Protein AF-A0A382QBN0-F1 (afdb_monomer)

Sequence (93 aa):
MATNTTIHEIEVEDREYVRHGDTPLLARLFKPRGRGPFPIMVEVHGGAWVNGNRFNGEEANKALAKTGVIVVALDFRVPPEAPYPTSLADIHY

Secondary structure (DSSP, 8-state):
-----PPPPEEEEEEEEEEETTEEEEEEEEEE-SS----EEEE---STTTS--TTTTHHHHHHHHTTT-EEEEEP---TTTS-TTHHHHHH--

Structure (mmCIF, N/CA/C/O backbone):
data_AF-A0A382QBN0-F1
#
_entry.id   AF-A0A382QBN0-F1
#
loop_
_atom_site.group_PDB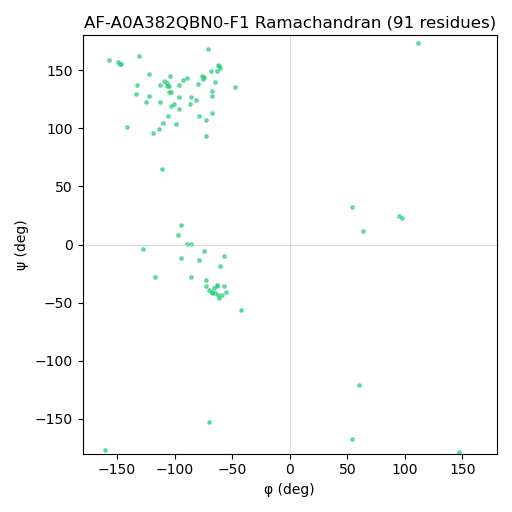
_atom_site.id
_atom_site.type_symbol
_atom_site.label_atom_id
_atom_site.label_alt_id
_atom_site.label_comp_id
_atom_site.label_asym_id
_atom_site.label_entity_id
_atom_site.label_seq_id
_atom_site.pdbx_PDB_ins_code
_atom_site.Cartn_x
_atom_site.Cartn_y
_atom_site.Cartn_z
_atom_site.occupancy
_atom_site.B_iso_or_equiv
_atom_site.auth_seq_id
_atom_site.auth_comp_id
_atom_site.auth_asym_id
_atom_site.auth_atom_id
_atom_site.pdbx_PDB_model_num
ATOM 1 N N . MET A 1 1 ? -20.283 22.113 15.209 1.00 45.53 1 MET A N 1
ATOM 2 C CA . MET A 1 1 ? -20.489 20.715 15.642 1.00 45.53 1 MET A CA 1
ATOM 3 C C . MET A 1 1 ? -19.118 20.090 15.814 1.00 45.53 1 MET A C 1
ATOM 5 O O . MET A 1 1 ? -18.369 20.090 14.849 1.00 45.53 1 MET A O 1
ATOM 9 N N . ALA A 1 2 ? -18.749 19.648 17.015 1.00 47.09 2 ALA A N 1
ATOM 10 C CA . ALA A 1 2 ? -17.517 18.886 17.197 1.00 47.09 2 ALA A CA 1
ATOM 11 C C . ALA A 1 2 ? -17.796 17.443 16.758 1.00 47.09 2 ALA A C 1
ATOM 13 O O . ALA A 1 2 ? -18.597 16.753 17.385 1.00 47.09 2 ALA A O 1
ATOM 14 N N . THR A 1 3 ? -17.207 17.004 15.647 1.00 59.88 3 THR A N 1
ATOM 15 C CA . THR A 1 3 ? -17.192 15.584 15.288 1.00 59.88 3 THR A CA 1
ATOM 16 C C . THR A 1 3 ? -16.325 14.8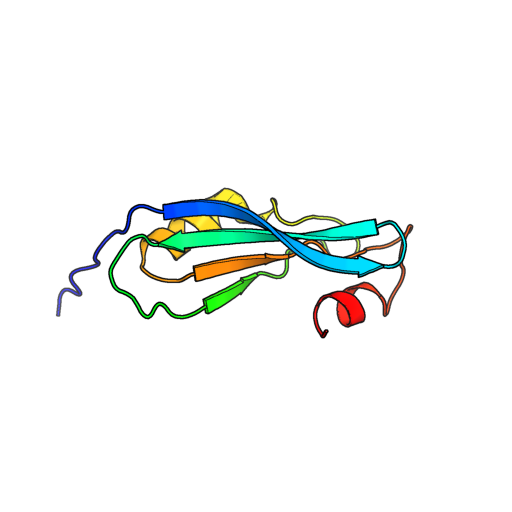67 16.309 1.00 59.88 3 THR A C 1
ATOM 18 O O . THR A 1 3 ? -15.127 15.123 16.402 1.00 59.88 3 THR A O 1
ATOM 21 N N . ASN A 1 4 ? -16.941 14.008 17.114 1.00 62.88 4 ASN A N 1
ATOM 22 C CA . ASN A 1 4 ? -16.222 13.164 18.052 1.00 62.88 4 ASN A CA 1
ATOM 23 C C . ASN A 1 4 ? -15.506 12.077 17.235 1.00 62.88 4 ASN A C 1
ATOM 25 O O . ASN A 1 4 ? -16.123 11.084 16.854 1.00 62.88 4 ASN A O 1
ATOM 29 N N . THR A 1 5 ? -14.243 12.306 16.871 1.00 69.56 5 THR A N 1
ATOM 30 C CA . THR A 1 5 ? -13.466 11.347 16.078 1.00 69.56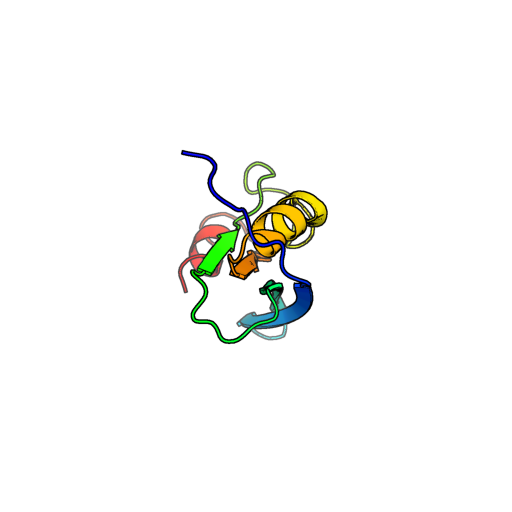 5 THR A CA 1
ATOM 31 C C . THR A 1 5 ? -13.092 10.163 16.961 1.00 69.56 5 THR A C 1
ATOM 33 O O . THR A 1 5 ? -12.235 10.273 17.837 1.00 69.56 5 THR A O 1
ATOM 36 N N . THR A 1 6 ? -13.740 9.021 16.747 1.00 82.94 6 THR A N 1
ATOM 37 C CA . THR A 1 6 ? -13.305 7.756 17.343 1.00 82.94 6 THR A CA 1
ATOM 38 C C . THR A 1 6 ? -11.967 7.351 16.730 1.00 82.94 6 THR A C 1
ATOM 40 O O . THR A 1 6 ? -11.831 7.307 15.51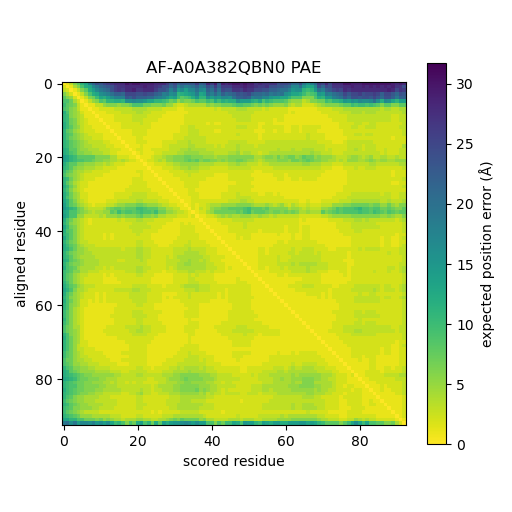0 1.00 82.94 6 THR A O 1
ATOM 43 N N . ILE A 1 7 ? -10.980 7.067 17.581 1.00 93.38 7 ILE A N 1
ATOM 44 C CA . ILE A 1 7 ? -9.677 6.544 17.167 1.00 93.38 7 ILE A CA 1
ATOM 45 C C . ILE A 1 7 ? -9.669 5.037 17.404 1.00 93.38 7 ILE A C 1
ATOM 47 O O . ILE A 1 7 ? -9.868 4.577 18.527 1.00 93.38 7 ILE A O 1
ATOM 51 N N . HIS A 1 8 ? -9.448 4.278 16.338 1.00 96.25 8 HIS A N 1
ATOM 52 C CA . HIS A 1 8 ? -9.392 2.824 16.365 1.00 96.25 8 HIS A CA 1
ATOM 53 C C . HIS A 1 8 ? -7.966 2.331 16.633 1.00 96.25 8 HIS A C 1
ATOM 55 O O . HIS A 1 8 ? -6.997 2.882 16.109 1.00 96.25 8 HIS A O 1
ATOM 61 N N . GLU A 1 9 ? -7.825 1.239 17.386 1.00 97.88 9 GLU 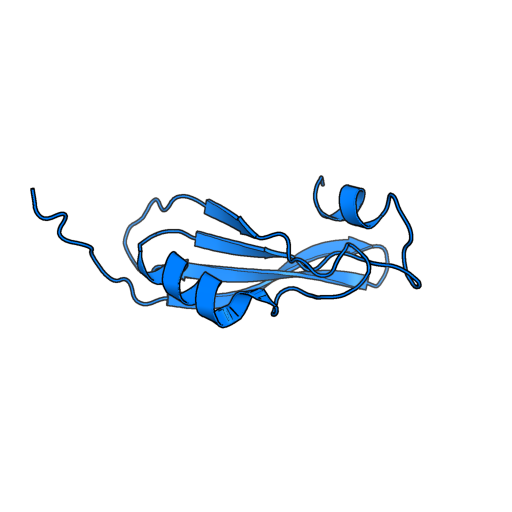A N 1
ATOM 62 C CA . GLU A 1 9 ? -6.641 0.388 17.232 1.00 97.88 9 GLU A CA 1
ATOM 63 C C . GLU A 1 9 ? -6.623 -0.206 15.823 1.00 97.88 9 GLU A C 1
ATOM 65 O O . GLU A 1 9 ? -7.681 -0.459 15.245 1.00 97.88 9 GLU A O 1
ATOM 70 N N . ILE A 1 10 ? -5.433 -0.460 15.282 1.00 98.38 10 ILE A N 1
ATOM 71 C CA . ILE A 1 10 ? -5.278 -1.027 13.942 1.00 98.38 10 ILE A CA 1
ATOM 72 C C . ILE A 1 10 ? -4.495 -2.335 13.988 1.00 98.38 10 ILE A C 1
ATOM 74 O O . ILE A 1 10 ? -3.586 -2.508 14.798 1.00 98.38 10 ILE A O 1
ATOM 78 N N . GLU A 1 11 ? -4.849 -3.237 13.088 1.00 98.31 11 GLU A N 1
ATOM 79 C CA . GLU A 1 11 ? -4.092 -4.432 12.744 1.00 98.31 11 GLU A CA 1
ATOM 80 C C . GLU A 1 11 ? -3.407 -4.202 11.395 1.00 98.31 11 GLU A C 1
ATOM 82 O O . GLU A 1 11 ? -4.013 -3.625 10.488 1.00 98.31 11 GLU A O 1
ATOM 87 N N . VAL A 1 12 ? -2.139 -4.604 11.287 1.00 98.62 12 VAL A N 1
ATOM 88 C CA . VAL A 1 12 ? -1.337 -4.441 10.071 1.00 98.62 12 VAL A CA 1
ATOM 89 C C . VAL A 1 12 ? -0.794 -5.793 9.647 1.00 98.62 12 VAL A C 1
ATOM 91 O O . VAL A 1 12 ? -0.098 -6.446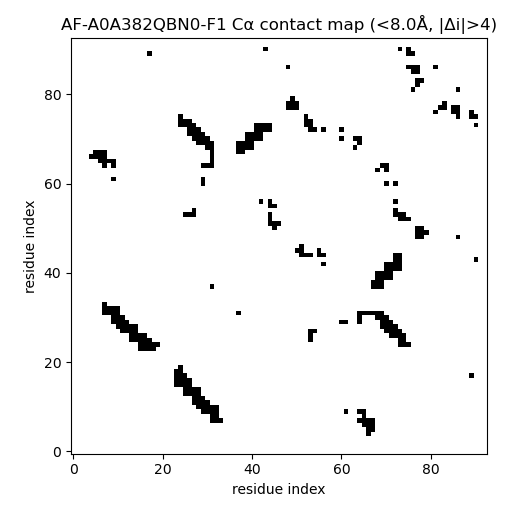 10.423 1.00 98.62 12 VAL A O 1
ATOM 94 N N . GLU A 1 13 ? -1.100 -6.203 8.423 1.00 98.50 13 GLU A N 1
ATOM 95 C CA . GLU A 1 13 ? -0.627 -7.463 7.854 1.00 98.50 13 GLU A CA 1
ATOM 96 C C . GLU A 1 13 ? -0.402 -7.345 6.347 1.00 98.50 13 GLU A C 1
ATOM 98 O O . GLU A 1 13 ? -1.031 -6.528 5.679 1.00 98.50 13 GLU A O 1
ATOM 103 N N . ASP A 1 14 ? 0.476 -8.190 5.811 1.00 98.69 14 ASP A N 1
ATOM 104 C CA . ASP A 1 14 ? 0.641 -8.342 4.369 1.00 98.69 14 ASP A CA 1
ATOM 105 C C . ASP A 1 14 ? -0.198 -9.535 3.884 1.00 98.69 14 ASP A C 1
ATOM 107 O O . ASP A 1 14 ? -0.211 -10.601 4.507 1.00 98.69 14 ASP A O 1
ATOM 111 N N . ARG A 1 15 ? -0.886 -9.373 2.753 1.00 98.06 15 ARG A N 1
ATOM 112 C CA . ARG A 1 15 ? -1.658 -10.428 2.085 1.00 98.06 15 ARG A CA 1
ATOM 113 C C . ARG A 1 15 ? -1.339 -10.447 0.603 1.00 98.06 15 ARG A C 1
ATOM 115 O O . ARG A 1 15 ? -1.282 -9.406 -0.036 1.00 98.06 15 ARG A O 1
ATOM 122 N N . GLU A 1 16 ? -1.170 -11.636 0.047 1.00 97.62 16 GLU A N 1
ATOM 123 C 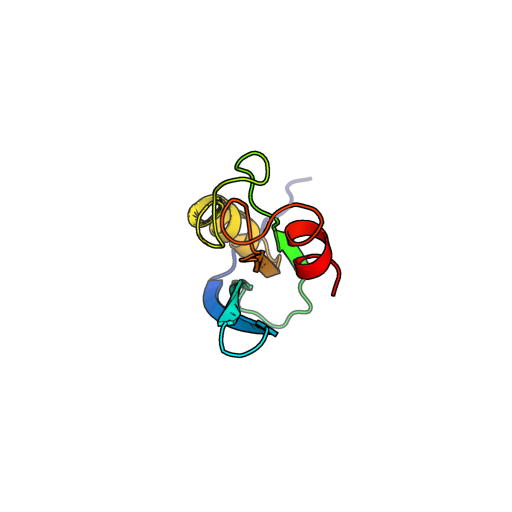CA . GLU A 1 16 ? -1.098 -11.812 -1.402 1.00 97.62 16 GLU A CA 1
ATOM 124 C C . GLU A 1 16 ? -2.453 -11.490 -2.037 1.00 97.62 16 GLU A C 1
ATOM 126 O O . GLU A 1 16 ? -3.483 -11.960 -1.548 1.00 97.62 16 GLU A O 1
ATOM 131 N N . TYR A 1 17 ? -2.446 -10.688 -3.104 1.00 95.12 17 TYR A N 1
ATOM 132 C CA . TYR A 1 17 ? -3.667 -10.323 -3.832 1.00 95.12 17 TYR A CA 1
ATOM 133 C C . TYR A 1 17 ? -3.664 -10.813 -5.285 1.00 95.12 17 TYR A C 1
ATOM 135 O O . TYR A 1 17 ? -4.724 -11.115 -5.829 1.00 95.12 17 TYR A O 1
ATOM 143 N N . VAL A 1 18 ? -2.488 -10.957 -5.901 1.00 94.81 18 VAL A N 1
ATOM 144 C CA . VAL A 1 18 ? -2.327 -11.551 -7.233 1.00 94.81 18 VAL A CA 1
ATOM 145 C C . VAL A 1 18 ? -0.973 -12.247 -7.333 1.00 94.81 18 VAL A C 1
ATOM 147 O O . VAL A 1 18 ? -0.032 -11.936 -6.601 1.00 94.81 18 VAL A O 1
ATOM 150 N N . ARG A 1 19 ? -0.867 -13.198 -8.259 1.00 94.69 19 ARG A N 1
ATOM 151 C CA . ARG A 1 19 ? 0.358 -13.940 -8.542 1.00 94.69 19 ARG A CA 1
ATOM 152 C C . ARG A 1 19 ? 0.606 -14.018 -10.041 1.00 94.69 19 ARG A C 1
ATOM 154 O O . ARG A 1 19 ? -0.260 -14.455 -10.797 1.00 94.69 19 ARG A O 1
ATOM 161 N N . HIS A 1 20 ? 1.816 -13.657 -10.455 1.00 91.81 20 HIS A N 1
ATOM 162 C CA . HIS A 1 20 ? 2.291 -13.790 -11.829 1.00 91.81 20 HIS A CA 1
ATOM 163 C C . HIS A 1 20 ? 3.421 -14.821 -11.880 1.00 91.81 20 HIS A C 1
ATOM 165 O O . HIS A 1 20 ? 4.562 -14.519 -11.539 1.00 91.81 20 HIS A O 1
ATOM 171 N N . GLY A 1 21 ? 3.096 -16.055 -12.279 1.00 90.94 21 GLY A N 1
ATOM 172 C CA . GLY A 1 21 ? 4.033 -17.179 -12.199 1.00 90.94 21 GLY A CA 1
ATOM 173 C C . GLY A 1 21 ? 4.470 -17.418 -10.752 1.00 90.94 21 GLY A C 1
ATOM 174 O O . GLY A 1 21 ? 3.632 -17.607 -9.871 1.00 90.94 21 GLY A O 1
ATOM 175 N N . ASP A 1 22 ? 5.772 -17.339 -10.497 1.00 91.75 22 ASP A N 1
ATOM 176 C CA . ASP A 1 22 ? 6.340 -17.501 -9.154 1.00 91.75 22 ASP A CA 1
ATOM 177 C C . ASP A 1 22 ? 6.429 -16.186 -8.360 1.00 91.75 22 ASP A C 1
ATOM 179 O O . ASP A 1 22 ? 6.864 -16.189 -7.209 1.00 91.75 22 ASP A O 1
ATOM 183 N N . THR A 1 23 ? 5.996 -15.060 -8.936 1.00 91.69 23 THR A N 1
ATOM 184 C CA . THR A 1 23 ? 6.059 -13.733 -8.308 1.00 91.69 23 THR A CA 1
ATOM 185 C C . THR A 1 23 ? 4.705 -13.350 -7.692 1.00 91.69 23 THR A C 1
ATOM 187 O O . THR A 1 23 ? 3.791 -12.974 -8.434 1.00 91.69 23 THR A O 1
ATOM 190 N N . PRO A 1 24 ? 4.533 -13.430 -6.355 1.00 96.38 24 PRO A N 1
ATOM 191 C CA . PRO A 1 24 ? 3.364 -12.864 -5.690 1.00 96.38 24 PRO A CA 1
ATOM 192 C C . PRO A 1 24 ? 3.475 -11.341 -5.603 1.00 96.38 24 PRO A C 1
ATOM 194 O O . PRO A 1 24 ? 4.553 -10.813 -5.327 1.00 96.38 24 PRO A O 1
ATOM 197 N N . LEU A 1 25 ? 2.354 -10.646 -5.768 1.00 97.12 25 LEU A N 1
ATOM 198 C CA . LEU A 1 25 ? 2.214 -9.248 -5.377 1.00 97.12 25 LEU A CA 1
ATOM 199 C C . LEU A 1 25 ? 1.421 -9.179 -4.076 1.00 97.12 25 LEU A C 1
ATOM 201 O O . LEU A 1 25 ? 0.377 -9.824 -3.910 1.00 97.12 25 LEU A O 1
ATOM 205 N N . LEU A 1 26 ? 1.960 -8.419 -3.127 1.00 98.44 26 LEU A N 1
ATOM 206 C CA . LEU A 1 26 ? 1.406 -8.284 -1.792 1.00 98.44 26 LEU A CA 1
ATOM 207 C C . LEU A 1 26 ? 0.699 -6.941 -1.657 1.00 98.44 26 LEU A C 1
ATOM 209 O O . LEU A 1 26 ? 1.140 -5.921 -2.174 1.00 98.44 26 LEU A O 1
ATOM 213 N N . ALA A 1 27 ? -0.384 -6.945 -0.901 1.00 98.38 27 ALA A N 1
ATOM 214 C CA . ALA A 1 27 ? -1.002 -5.759 -0.361 1.00 98.38 27 ALA A CA 1
ATOM 215 C C . ALA A 1 27 ? -0.709 -5.703 1.136 1.00 98.38 27 ALA A C 1
ATOM 217 O O . ALA A 1 27 ? -0.786 -6.719 1.827 1.00 98.38 27 ALA A O 1
ATOM 218 N N . ARG A 1 28 ? -0.407 -4.519 1.653 1.00 98.75 28 ARG A N 1
ATOM 219 C CA . ARG A 1 28 ? -0.325 -4.256 3.086 1.00 98.75 28 ARG A CA 1
ATOM 220 C C . ARG A 1 28 ? -1.647 -3.675 3.556 1.00 98.75 28 ARG A C 1
ATOM 222 O O . ARG A 1 28 ? -2.064 -2.605 3.110 1.00 98.75 28 ARG A O 1
ATOM 229 N N . LEU A 1 29 ? -2.326 -4.401 4.433 1.00 98.69 29 LEU A N 1
ATOM 230 C CA . LEU A 1 29 ? -3.627 -4.033 4.965 1.00 98.69 29 LEU A CA 1
ATOM 231 C C . LEU A 1 29 ? -3.447 -3.341 6.306 1.00 98.69 29 LEU A C 1
ATOM 233 O O . LEU A 1 29 ? -2.855 -3.903 7.221 1.00 98.69 29 LEU A O 1
ATOM 237 N N . PHE A 1 30 ? -4.030 -2.155 6.436 1.00 98.75 30 PHE A N 1
ATOM 238 C CA . PHE A 1 30 ? -4.184 -1.433 7.692 1.00 98.75 30 PHE A CA 1
ATOM 239 C C . PHE A 1 30 ? -5.669 -1.453 8.044 1.00 98.75 30 PHE A C 1
ATOM 241 O O . PHE A 1 30 ? -6.477 -0.762 7.420 1.00 98.75 30 PHE A O 1
ATOM 248 N N . LYS A 1 31 ? -6.049 -2.286 9.012 1.00 98.25 31 LYS A N 1
ATOM 249 C CA . LYS A 1 31 ? -7.448 -2.564 9.342 1.00 98.25 31 LYS A CA 1
ATOM 250 C C . LYS A 1 31 ? -7.806 -2.015 10.726 1.00 98.25 31 LYS A C 1
ATOM 252 O O . LYS A 1 31 ? -7.198 -2.446 11.705 1.00 98.25 31 LYS A O 1
ATOM 257 N N . PRO A 1 32 ? -8.813 -1.132 10.856 1.00 98.12 32 PRO A N 1
ATOM 258 C CA . PRO A 1 32 ? -9.322 -0.728 12.159 1.00 98.12 32 PRO A CA 1
ATOM 259 C C . PRO A 1 32 ? -9.975 -1.912 12.887 1.00 98.12 32 PRO A C 1
ATOM 261 O O . PRO A 1 32 ? -10.718 -2.700 12.294 1.00 98.12 32 PRO A O 1
ATOM 264 N N . ARG A 1 33 ? -9.745 -2.022 14.196 1.00 97.19 33 ARG A N 1
ATOM 265 C CA . ARG A 1 33 ? -10.466 -2.947 15.078 1.00 97.19 33 ARG A CA 1
ATOM 266 C C . ARG A 1 33 ? -11.833 -2.372 15.456 1.00 97.19 33 ARG A C 1
ATOM 268 O O . ARG A 1 33 ? -11.968 -1.184 15.756 1.00 97.19 33 ARG A O 1
ATOM 275 N N . GLY A 1 34 ? -12.860 -3.222 15.464 1.00 93.56 34 GLY A N 1
ATOM 276 C CA . GLY A 1 34 ? -14.231 -2.853 15.834 1.00 93.56 34 GLY A CA 1
ATOM 277 C C . GLY A 1 34 ? -15.294 -3.644 15.069 1.00 93.56 34 GLY A C 1
ATOM 278 O O . GLY A 1 34 ? -14.970 -4.513 14.264 1.00 93.56 34 GLY A O 1
ATOM 279 N N . ARG A 1 35 ? -16.578 -3.345 15.323 1.00 88.75 35 ARG A N 1
ATOM 280 C CA . ARG A 1 35 ? -17.716 -4.095 14.748 1.00 88.75 35 ARG A CA 1
ATOM 281 C C . ARG A 1 35 ? -17.999 -3.825 13.261 1.00 88.75 35 ARG A C 1
ATOM 283 O O . ARG A 1 35 ? -18.819 -4.548 12.706 1.00 88.75 35 ARG A O 1
ATOM 290 N N . GLY A 1 36 ? -17.314 -2.874 12.615 1.00 90.12 36 GLY A N 1
ATOM 291 C CA . GLY A 1 36 ? -17.523 -2.537 11.199 1.00 90.12 36 GLY A CA 1
ATOM 292 C C . GLY A 1 36 ? -18.993 -2.213 10.842 1.00 90.12 36 GLY A C 1
ATOM 293 O O . GLY A 1 36 ? -19.814 -2.032 11.745 1.00 90.12 36 GLY A O 1
ATOM 294 N N . PRO A 1 37 ? -19.345 -2.148 9.542 1.00 94.19 37 PRO A N 1
ATOM 295 C CA . PRO A 1 37 ? -18.435 -2.180 8.396 1.00 94.19 37 PRO A CA 1
ATOM 296 C C . PRO A 1 37 ? -17.576 -0.909 8.330 1.00 94.19 37 PRO A C 1
ATOM 298 O O . PRO A 1 37 ? -18.012 0.163 8.742 1.00 94.19 37 PRO A O 1
ATOM 301 N N . PHE A 1 38 ? -16.358 -1.033 7.808 1.00 96.94 38 PHE A N 1
ATOM 302 C CA . PHE A 1 38 ? -15.472 0.103 7.550 1.00 96.94 38 PHE A CA 1
ATOM 303 C C . PHE A 1 38 ? -15.360 0.330 6.036 1.00 96.94 38 PHE A C 1
ATOM 305 O O . PHE A 1 38 ? -15.292 -0.659 5.299 1.00 96.94 38 PHE A O 1
ATOM 312 N N . PRO A 1 39 ? -15.338 1.584 5.548 1.00 97.88 39 PRO A N 1
ATOM 313 C CA . PRO A 1 39 ? -14.989 1.869 4.159 1.00 97.88 39 PRO A CA 1
ATOM 314 C C . PRO A 1 39 ? -13.570 1.383 3.846 1.00 97.88 39 PRO A C 1
ATOM 316 O O . PRO A 1 39 ? -12.714 1.350 4.729 1.00 97.88 39 PRO A O 1
ATOM 319 N N . ILE A 1 40 ? -13.322 1.031 2.584 1.00 97.81 40 ILE A N 1
ATOM 320 C CA . ILE A 1 40 ? -12.011 0.586 2.098 1.00 97.81 40 ILE A CA 1
ATOM 321 C C . ILE A 1 40 ? -11.454 1.632 1.129 1.00 97.81 40 ILE A C 1
ATOM 323 O O . ILE A 1 40 ? -12.179 2.129 0.269 1.00 97.81 40 ILE A O 1
ATOM 327 N N . MET A 1 41 ? -10.164 1.932 1.256 1.00 98.06 41 MET A N 1
ATOM 328 C CA . MET A 1 41 ? -9.382 2.732 0.320 1.00 98.06 41 MET A CA 1
ATOM 329 C C . MET A 1 41 ? -8.195 1.904 -0.179 1.00 98.06 41 MET A C 1
ATOM 331 O O . MET A 1 41 ? -7.419 1.384 0.623 1.00 98.06 41 MET A O 1
ATOM 335 N N . VAL A 1 42 ? -8.038 1.812 -1.498 1.00 97.88 42 VAL A N 1
ATOM 336 C CA . VAL A 1 42 ? -6.828 1.262 -2.120 1.00 97.88 42 VAL A CA 1
ATOM 337 C C . VAL A 1 42 ? -5.806 2.386 -2.252 1.00 97.88 42 VAL A C 1
ATOM 339 O O . VAL A 1 42 ? -6.121 3.444 -2.795 1.00 97.88 42 VAL A O 1
ATOM 342 N N . GLU A 1 43 ? -4.600 2.169 -1.738 1.00 98.19 43 GLU A N 1
ATOM 343 C CA . GLU A 1 43 ? -3.483 3.100 -1.849 1.00 98.19 43 GLU A CA 1
ATOM 344 C C . GLU A 1 43 ? -2.508 2.603 -2.919 1.00 98.19 43 GLU A C 1
ATOM 346 O O . GLU A 1 43 ? -1.973 1.495 -2.847 1.00 98.19 43 GLU A O 1
ATOM 351 N N . VAL A 1 44 ? -2.326 3.438 -3.942 1.00 97.62 44 VAL A N 1
ATOM 352 C CA . VAL A 1 44 ? -1.378 3.231 -5.036 1.00 97.62 44 VAL A CA 1
ATOM 353 C C . VAL A 1 44 ? -0.227 4.189 -4.794 1.00 97.62 44 VAL A C 1
ATOM 355 O O . VAL A 1 44 ? -0.400 5.407 -4.901 1.00 97.62 44 VAL A O 1
ATOM 358 N N . HIS A 1 45 ? 0.932 3.634 -4.453 1.00 97.75 45 HIS A N 1
ATOM 359 C CA . HIS A 1 45 ? 2.078 4.442 -4.077 1.00 97.75 45 HIS A CA 1
ATOM 360 C C . HIS A 1 45 ? 2.543 5.363 -5.211 1.00 97.75 45 HIS A C 1
ATOM 362 O O . HIS A 1 45 ? 2.380 5.092 -6.403 1.00 97.75 45 HIS A O 1
ATOM 368 N N . GLY A 1 46 ? 3.174 6.471 -4.817 1.00 96.19 46 GLY A N 1
ATOM 369 C CA . GLY A 1 46 ? 3.862 7.374 -5.737 1.00 96.19 46 GLY A CA 1
ATOM 370 C C . GLY A 1 46 ? 5.144 6.765 -6.320 1.00 96.19 46 GLY A C 1
ATOM 371 O O . GLY A 1 46 ? 5.297 5.556 -6.419 1.00 96.19 46 GLY A O 1
ATOM 372 N N . GLY A 1 47 ? 6.106 7.615 -6.690 1.00 96.06 47 GLY A N 1
ATOM 373 C CA . GLY A 1 47 ? 7.384 7.163 -7.267 1.00 96.06 47 GLY A CA 1
ATOM 374 C C . GLY A 1 47 ? 7.418 7.160 -8.796 1.00 96.06 47 GLY A C 1
ATOM 375 O O . GLY A 1 47 ? 8.208 6.440 -9.400 1.00 96.06 47 GLY A O 1
ATOM 376 N N . ALA A 1 48 ? 6.573 7.990 -9.420 1.00 96.19 48 ALA A N 1
ATOM 377 C CA . ALA A 1 48 ? 6.574 8.263 -10.859 1.00 96.19 48 ALA A CA 1
ATOM 378 C C . ALA A 1 48 ? 6.494 7.001 -11.740 1.00 96.19 48 ALA A C 1
ATOM 380 O O . ALA A 1 48 ? 7.047 6.987 -12.837 1.00 96.19 48 ALA A O 1
ATOM 381 N N . TRP A 1 49 ? 5.803 5.960 -11.258 1.00 95.19 49 TRP A N 1
ATOM 382 C CA . TRP A 1 49 ? 5.638 4.664 -11.931 1.00 95.19 49 TRP A CA 1
ATOM 383 C C . TRP A 1 49 ? 6.930 3.864 -12.136 1.00 95.19 49 TRP A C 1
ATOM 385 O O . TRP A 1 49 ? 6.921 2.892 -12.881 1.00 95.19 49 TRP A O 1
ATOM 395 N N . VAL A 1 50 ? 8.033 4.263 -11.495 1.00 96.31 50 VAL A N 1
ATOM 396 C CA . VAL A 1 50 ? 9.363 3.647 -11.662 1.00 96.31 50 VAL A CA 1
ATOM 397 C C . VAL A 1 50 ? 10.015 3.239 -10.345 1.00 96.31 50 VAL A C 1
ATOM 399 O O . VAL A 1 50 ? 11.116 2.705 -10.341 1.00 96.31 50 VAL A O 1
ATOM 402 N N . ASN A 1 51 ? 9.380 3.534 -9.213 1.00 95.69 51 ASN A N 1
ATOM 403 C CA . ASN A 1 51 ? 9.918 3.244 -7.893 1.00 95.69 51 ASN A CA 1
ATOM 404 C C . ASN A 1 51 ? 8.790 3.160 -6.858 1.00 95.69 51 ASN A C 1
ATOM 406 O O . ASN A 1 51 ? 7.730 3.756 -7.041 1.00 95.69 51 ASN A O 1
ATOM 410 N N . GLY A 1 52 ? 9.069 2.497 -5.742 1.00 96.50 52 GLY A N 1
ATOM 411 C CA . GLY A 1 52 ? 8.174 2.364 -4.599 1.00 96.50 52 GLY A CA 1
ATOM 412 C C . GLY A 1 52 ? 7.654 0.946 -4.404 1.00 96.50 52 GLY A C 1
ATOM 413 O O . GLY A 1 52 ? 7.945 0.043 -5.186 1.00 96.50 52 GLY A O 1
ATOM 414 N N . ASN A 1 53 ? 6.950 0.764 -3.294 1.00 97.62 53 ASN A N 1
ATOM 415 C CA . ASN A 1 53 ? 6.289 -0.474 -2.902 1.00 97.62 53 ASN A CA 1
ATOM 416 C C . ASN A 1 53 ? 5.201 -0.179 -1.852 1.00 97.62 53 ASN A C 1
ATOM 418 O O . ASN A 1 53 ? 4.996 0.972 -1.446 1.00 97.62 53 ASN A O 1
ATOM 422 N N . ARG A 1 54 ? 4.549 -1.232 -1.349 1.00 98.00 54 ARG A N 1
ATOM 423 C CA . ARG A 1 54 ? 3.486 -1.168 -0.329 1.00 98.00 54 ARG A CA 1
ATOM 424 C C . ARG A 1 54 ? 3.861 -0.483 0.997 1.00 98.00 54 ARG A C 1
ATOM 426 O O . ARG A 1 54 ? 2.981 -0.253 1.824 1.00 98.00 54 ARG A O 1
ATOM 433 N N . PHE A 1 55 ? 5.137 -0.168 1.242 1.00 98.50 55 PHE A N 1
ATOM 434 C CA . PHE A 1 55 ? 5.598 0.502 2.466 1.00 98.50 55 PHE A CA 1
ATOM 435 C C . PHE A 1 55 ? 5.709 2.029 2.338 1.00 98.50 55 PHE A C 1
ATOM 437 O O . PHE A 1 55 ? 5.869 2.713 3.350 1.00 98.50 55 PHE A O 1
ATOM 444 N N . ASN A 1 56 ? 5.617 2.594 1.129 1.00 97.94 56 ASN A N 1
ATOM 445 C CA . ASN A 1 56 ? 5.830 4.027 0.890 1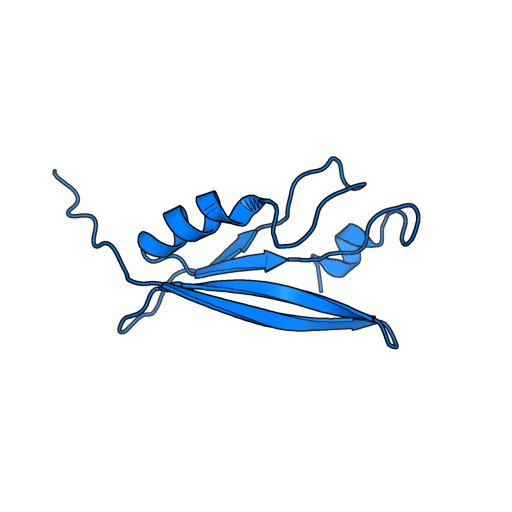.00 97.94 56 ASN A CA 1
ATOM 446 C C . ASN A 1 56 ? 4.910 4.942 1.721 1.00 97.94 56 ASN A C 1
ATOM 448 O O . ASN A 1 56 ? 5.334 6.021 2.136 1.00 97.94 56 ASN A O 1
ATOM 452 N N . GLY A 1 57 ? 3.663 4.523 1.953 1.00 96.88 57 GLY A N 1
ATOM 453 C CA . GLY A 1 57 ? 2.643 5.293 2.667 1.00 96.88 57 GLY A CA 1
ATOM 454 C C . GLY A 1 57 ? 2.477 4.949 4.151 1.00 96.88 57 GLY A C 1
ATOM 455 O O . GLY A 1 57 ? 1.525 5.435 4.753 1.00 96.88 57 GLY A O 1
ATOM 456 N N . GLU A 1 58 ? 3.348 4.126 4.753 1.00 98.00 58 GLU A N 1
ATOM 457 C CA . GLU A 1 58 ? 3.131 3.455 6.054 1.00 98.00 58 GLU A CA 1
ATOM 458 C C . GLU A 1 58 ? 2.485 4.349 7.134 1.00 98.00 58 GLU A C 1
ATOM 460 O O . GLU A 1 58 ? 1.427 4.016 7.668 1.00 98.00 58 GLU A O 1
ATOM 465 N N . GLU A 1 59 ? 3.083 5.497 7.458 1.00 98.25 59 GLU A N 1
ATOM 466 C CA . GLU A 1 59 ? 2.595 6.347 8.554 1.00 98.25 59 GLU A CA 1
ATOM 467 C C . GLU A 1 59 ? 1.291 7.081 8.207 1.00 98.25 59 GLU A C 1
ATOM 469 O O . GLU A 1 59 ? 0.406 7.205 9.058 1.00 98.25 59 GLU A O 1
ATOM 474 N N . ALA A 1 60 ? 1.123 7.500 6.950 1.00 98.19 60 ALA A N 1
ATOM 475 C CA . ALA A 1 60 ? -0.122 8.100 6.475 1.00 98.19 60 ALA A CA 1
ATOM 476 C C . ALA A 1 60 ? -1.261 7.066 6.456 1.00 98.19 60 ALA A C 1
ATOM 478 O O . ALA A 1 60 ? -2.364 7.348 6.926 1.00 98.19 60 ALA A O 1
ATOM 479 N N . ASN A 1 61 ? -0.970 5.845 6.004 1.00 98.62 61 ASN A N 1
ATOM 480 C CA . ASN A 1 61 ? -1.911 4.732 5.946 1.00 98.62 61 ASN A CA 1
ATOM 481 C C . ASN A 1 61 ? -2.349 4.302 7.354 1.00 98.62 61 ASN A C 1
ATOM 483 O O . ASN A 1 61 ? -3.543 4.127 7.596 1.00 98.62 61 ASN A O 1
ATOM 487 N N . LYS A 1 62 ? -1.426 4.236 8.327 1.00 98.44 62 LYS A N 1
ATOM 488 C CA . LYS A 1 62 ? -1.765 4.016 9.747 1.00 98.44 62 LYS A CA 1
ATOM 489 C C . LYS A 1 62 ? -2.646 5.129 10.307 1.00 98.44 62 LYS A C 1
ATOM 491 O O . LYS A 1 62 ? -3.614 4.841 11.010 1.00 98.44 62 LYS A O 1
ATOM 496 N N . ALA A 1 63 ? -2.301 6.390 10.045 1.00 97.94 63 ALA A N 1
ATOM 497 C CA . ALA A 1 63 ? -3.059 7.533 10.546 1.00 97.94 63 ALA A CA 1
ATOM 498 C C . ALA A 1 63 ? -4.488 7.545 9.991 1.00 97.94 63 ALA A C 1
ATOM 500 O O . ALA A 1 63 ? -5.433 7.740 10.754 1.00 97.94 63 ALA A O 1
ATOM 501 N N . LEU A 1 64 ? -4.649 7.267 8.696 1.00 97.75 64 LEU A N 1
ATOM 502 C CA . LEU A 1 64 ? -5.959 7.155 8.070 1.00 97.75 64 LEU A CA 1
ATOM 503 C C . LEU A 1 64 ? -6.726 5.936 8.587 1.00 97.75 64 LEU A C 1
ATOM 505 O O . LEU A 1 64 ? -7.906 6.048 8.895 1.00 97.75 64 LEU A O 1
ATOM 509 N N . ALA A 1 65 ? -6.066 4.791 8.772 1.00 98.38 65 ALA A N 1
ATOM 510 C CA . ALA A 1 65 ? -6.750 3.603 9.262 1.00 98.38 65 ALA A CA 1
ATOM 511 C C . ALA A 1 65 ? -7.316 3.777 10.677 1.00 98.38 65 ALA A C 1
ATOM 513 O O . ALA A 1 65 ? -8.419 3.328 10.990 1.00 98.38 65 ALA A O 1
ATOM 514 N N . LYS A 1 66 ? -6.615 4.531 11.527 1.00 97.62 66 LYS A N 1
ATOM 515 C CA . LYS A 1 66 ? -7.094 4.892 12.866 1.00 97.62 66 LYS A CA 1
ATOM 516 C C . LYS A 1 66 ? -8.400 5.697 12.860 1.00 97.62 66 LYS A C 1
ATOM 518 O O . LYS A 1 66 ? -9.063 5.721 13.892 1.00 97.62 66 LYS A O 1
ATOM 523 N N . THR A 1 67 ? -8.801 6.315 11.746 1.00 96.56 67 THR A N 1
ATOM 524 C CA . THR A 1 67 ? -10.077 7.052 11.636 1.00 96.56 67 THR A CA 1
ATOM 525 C C . THR A 1 67 ? -11.268 6.163 11.267 1.00 96.56 67 THR A C 1
ATOM 527 O O . THR A 1 67 ? -12.389 6.658 11.166 1.00 96.56 67 THR A O 1
ATOM 530 N N . GLY A 1 68 ? -11.049 4.853 11.093 1.00 96.94 68 GLY A N 1
ATOM 531 C CA . GLY A 1 68 ? -12.099 3.901 10.728 1.00 96.94 68 GLY A CA 1
ATOM 532 C C . GLY A 1 68 ? -12.161 3.587 9.231 1.00 96.94 68 GLY A C 1
ATOM 533 O O . GLY A 1 68 ? -13.206 3.164 8.751 1.00 96.94 68 GLY A O 1
ATOM 534 N N . VAL A 1 69 ? -11.066 3.774 8.490 1.00 97.94 69 VAL A N 1
ATOM 535 C CA . VAL A 1 69 ? -10.932 3.362 7.080 1.00 97.94 69 VAL A CA 1
ATOM 536 C C . VAL A 1 69 ? -10.017 2.140 6.998 1.00 97.94 69 VAL A C 1
ATOM 538 O O . VAL A 1 69 ? -8.985 2.092 7.649 1.00 97.94 69 VAL A O 1
ATOM 541 N N . ILE A 1 70 ? -10.353 1.132 6.205 1.00 98.56 70 ILE A N 1
ATOM 542 C CA . ILE A 1 70 ? -9.389 0.084 5.851 1.00 98.56 70 ILE A CA 1
ATOM 543 C C . ILE A 1 70 ? -8.524 0.624 4.717 1.00 98.56 70 ILE A C 1
ATOM 545 O O . ILE A 1 70 ? -9.057 1.009 3.679 1.00 98.56 70 ILE A O 1
ATOM 549 N N . VAL A 1 71 ? -7.205 0.629 4.892 1.00 98.81 71 VAL A N 1
ATOM 550 C CA . VAL A 1 71 ? -6.267 1.003 3.824 1.00 98.81 71 VAL A CA 1
ATOM 551 C C . VAL A 1 71 ? -5.598 -0.249 3.274 1.00 98.81 71 VAL A C 1
ATOM 553 O O . VAL A 1 71 ? -5.110 -1.073 4.044 1.00 98.81 71 VAL A O 1
ATOM 556 N N . VAL A 1 72 ? -5.585 -0.391 1.952 1.00 98.62 72 VAL A N 1
ATOM 557 C CA . VAL A 1 72 ? -4.957 -1.503 1.230 1.00 98.62 72 VAL A CA 1
ATOM 558 C C . VAL A 1 72 ? -3.864 -0.925 0.334 1.00 98.62 72 VAL A C 1
ATOM 560 O O . VAL A 1 72 ? -4.160 -0.441 -0.753 1.00 98.62 72 VAL A O 1
ATOM 563 N N . ALA A 1 73 ? -2.619 -0.926 0.808 1.00 98.69 73 ALA A N 1
ATOM 564 C CA . ALA A 1 73 ? -1.468 -0.416 0.063 1.00 98.69 73 ALA A CA 1
ATOM 565 C C . ALA A 1 73 ? -0.884 -1.515 -0.823 1.00 98.69 73 ALA A C 1
ATOM 567 O O . ALA A 1 73 ? -0.512 -2.571 -0.314 1.00 98.69 73 ALA A O 1
ATOM 568 N N . LEU A 1 74 ? -0.831 -1.300 -2.134 1.00 98.19 74 LEU A N 1
ATOM 569 C CA . LEU A 1 74 ? -0.437 -2.338 -3.090 1.00 98.19 74 LEU A CA 1
ATOM 570 C C . LEU A 1 74 ? 1.063 -2.302 -3.392 1.00 98.19 74 LEU A C 1
ATOM 572 O O . LEU A 1 74 ? 1.633 -1.231 -3.577 1.00 98.19 74 LEU A O 1
ATOM 576 N N . ASP A 1 75 ? 1.681 -3.474 -3.525 1.00 97.75 75 ASP A N 1
ATOM 577 C CA . ASP A 1 75 ? 2.794 -3.634 -4.458 1.00 97.75 75 ASP A CA 1
ATOM 578 C C . ASP A 1 75 ? 2.236 -3.727 -5.875 1.00 97.75 75 ASP A C 1
ATOM 580 O O . ASP A 1 75 ? 1.204 -4.348 -6.091 1.00 97.75 75 ASP A O 1
ATOM 584 N N . PHE A 1 76 ? 2.953 -3.190 -6.850 1.00 96.62 76 PHE A N 1
ATOM 585 C CA . PHE A 1 76 ? 2.729 -3.447 -8.270 1.00 96.62 76 PHE A CA 1
ATOM 586 C C . PHE A 1 76 ? 4.073 -3.397 -8.991 1.00 96.62 76 PHE A C 1
ATOM 588 O O . PHE A 1 76 ? 5.028 -2.786 -8.505 1.00 96.62 76 PHE A O 1
ATOM 595 N N . ARG A 1 77 ? 4.191 -4.062 -10.142 1.00 96.25 77 ARG A N 1
ATOM 596 C CA . ARG A 1 77 ? 5.475 -4.115 -10.848 1.00 96.25 77 ARG A CA 1
ATOM 597 C C . ARG A 1 77 ? 5.774 -2.781 -11.531 1.00 96.25 77 ARG A C 1
ATOM 599 O O . ARG A 1 77 ? 4.872 -2.122 -12.051 1.00 96.25 77 ARG A O 1
ATOM 606 N N . VAL A 1 78 ? 7.050 -2.405 -11.556 1.00 95.94 78 VAL A N 1
ATOM 607 C CA . VAL A 1 78 ? 7.568 -1.161 -12.149 1.00 95.94 78 VAL A CA 1
ATOM 608 C C . VAL A 1 78 ? 8.761 -1.461 -13.075 1.00 95.94 78 VAL A C 1
ATOM 610 O O . VAL A 1 78 ? 9.329 -2.553 -13.000 1.00 95.94 78 VAL A O 1
ATOM 613 N N . PRO A 1 79 ? 9.151 -0.544 -13.981 1.00 96.00 79 PRO A N 1
ATOM 614 C CA . PRO A 1 79 ? 10.387 -0.660 -14.747 1.00 96.00 79 PRO A CA 1
ATOM 615 C C . PRO A 1 79 ? 11.641 -0.644 -13.850 1.00 96.00 79 PRO A C 1
ATOM 617 O O . PRO A 1 79 ? 11.628 0.024 -12.817 1.00 96.00 79 PRO A O 1
ATOM 620 N N . PRO A 1 80 ? 12.759 -1.240 -14.311 1.00 94.12 80 PRO A N 1
ATOM 621 C CA . PRO A 1 80 ? 12.936 -1.906 -15.606 1.00 94.12 80 PRO A CA 1
ATOM 622 C C . PRO A 1 80 ? 12.353 -3.326 -15.683 1.00 94.12 80 PRO A C 1
ATOM 624 O O . PRO A 1 80 ? 12.221 -3.850 -16.787 1.00 94.12 80 PRO A O 1
ATOM 627 N N . GLU A 1 81 ? 11.990 -3.940 -14.556 1.00 92.69 81 GLU A N 1
ATOM 628 C CA . GLU A 1 81 ? 11.534 -5.333 -14.486 1.00 92.69 81 GLU A CA 1
ATOM 629 C C . GLU A 1 81 ? 10.198 -5.542 -15.204 1.00 92.69 81 GLU A C 1
ATOM 631 O O . GLU A 1 81 ? 10.001 -6.565 -15.863 1.00 92.69 81 GLU A O 1
ATOM 636 N N . ALA A 1 82 ? 9.286 -4.572 -15.106 1.00 94.00 82 ALA A N 1
ATOM 637 C CA . ALA A 1 82 ? 8.026 -4.596 -15.830 1.00 94.00 82 ALA A CA 1
ATOM 638 C C . ALA A 1 82 ? 7.632 -3.199 -16.340 1.00 94.00 82 ALA A C 1
ATOM 640 O O . ALA A 1 82 ? 7.119 -2.371 -15.582 1.00 94.00 82 ALA A O 1
ATOM 641 N N . PRO A 1 83 ? 7.845 -2.910 -17.635 1.00 94.12 83 PRO A N 1
ATOM 642 C CA . PRO A 1 83 ? 7.480 -1.626 -18.207 1.00 94.12 83 PRO A CA 1
ATOM 643 C C . PRO A 1 83 ? 5.964 -1.451 -18.325 1.00 94.12 83 PRO A C 1
ATOM 645 O O . PRO A 1 83 ? 5.183 -2.401 -18.203 1.00 94.12 83 PRO A O 1
ATOM 648 N N . TYR A 1 84 ? 5.548 -0.218 -18.617 1.00 93.44 84 TYR A N 1
ATOM 649 C CA . TYR A 1 84 ? 4.176 0.080 -19.021 1.00 93.44 84 TYR A CA 1
ATOM 650 C C . TYR A 1 84 ? 3.704 -0.902 -20.118 1.00 93.44 84 TYR A C 1
ATOM 652 O O . TYR A 1 84 ? 4.462 -1.149 -21.059 1.00 93.44 84 TYR A O 1
ATOM 660 N N . PRO A 1 85 ? 2.475 -1.452 -20.034 1.00 94.44 85 PRO A N 1
ATOM 661 C CA . PRO A 1 85 ? 1.379 -1.085 -19.126 1.00 94.44 85 PRO A CA 1
ATOM 662 C C . PRO A 1 85 ? 1.301 -1.905 -17.826 1.00 94.44 85 PRO A C 1
ATOM 664 O O . PRO A 1 85 ? 0.262 -1.889 -17.170 1.00 94.44 85 PRO A O 1
ATOM 667 N N . THR A 1 86 ? 2.358 -2.626 -17.438 1.00 94.56 86 THR A N 1
ATOM 668 C CA . THR A 1 86 ? 2.262 -3.662 -16.394 1.00 94.56 86 THR A CA 1
ATOM 669 C C . THR A 1 86 ? 1.775 -3.139 -15.043 1.00 94.56 86 THR A C 1
ATOM 671 O O . THR A 1 86 ? 0.871 -3.735 -14.472 1.00 94.56 86 THR A O 1
ATOM 674 N N . SER A 1 87 ? 2.275 -1.990 -14.574 1.00 94.88 87 SER A N 1
ATOM 675 C CA . SER A 1 87 ? 1.809 -1.388 -13.315 1.00 94.88 87 SER A CA 1
ATOM 676 C C . SER A 1 87 ? 0.291 -1.164 -13.304 1.00 94.88 87 SER A C 1
ATOM 678 O O . SER A 1 87 ? -0.365 -1.439 -12.308 1.00 94.88 87 SER A O 1
ATOM 680 N N . LEU A 1 88 ? -0.289 -0.707 -14.424 1.00 94.00 88 LEU A N 1
ATOM 681 C CA . LEU A 1 88 ? -1.739 -0.510 -14.534 1.00 94.00 88 LEU A CA 1
ATOM 682 C C . LEU A 1 88 ? -2.498 -1.835 -14.562 1.00 94.00 88 LEU A C 1
ATOM 684 O O . LEU A 1 88 ? -3.563 -1.923 -13.959 1.00 94.00 88 LEU A O 1
ATOM 688 N N . ALA A 1 89 ? -1.961 -2.850 -15.241 1.00 94.12 89 ALA A N 1
ATOM 689 C CA . ALA A 1 89 ? -2.558 -4.182 -15.252 1.00 94.12 89 ALA A CA 1
ATOM 690 C C . ALA A 1 89 ? -2.578 -4.812 -13.846 1.00 94.12 89 ALA A C 1
ATOM 692 O O . ALA A 1 89 ? -3.546 -5.476 -13.497 1.00 94.12 89 ALA A O 1
ATOM 693 N N . ASP A 1 90 ? -1.549 -4.560 -13.032 1.00 95.12 90 ASP A N 1
ATOM 694 C CA . ASP A 1 90 ? -1.450 -5.077 -11.662 1.00 95.12 90 ASP A CA 1
ATOM 695 C C . ASP A 1 90 ? -2.414 -4.377 -10.686 1.00 95.12 90 ASP A C 1
ATOM 697 O O . ASP A 1 90 ? -2.860 -4.993 -9.719 1.00 95.12 90 ASP A O 1
ATOM 701 N N . ILE A 1 91 ? -2.724 -3.094 -10.917 1.00 94.06 91 ILE A N 1
ATOM 702 C CA . ILE A 1 91 ? -3.634 -2.289 -10.075 1.00 94.06 91 ILE A CA 1
ATOM 703 C C . ILE A 1 91 ? -5.106 -2.485 -10.487 1.00 94.06 91 ILE A C 1
ATOM 705 O O . ILE A 1 91 ? -6.007 -2.333 -9.664 1.00 94.06 91 ILE A O 1
ATOM 709 N N . HIS A 1 92 ? -5.358 -2.811 -11.757 1.00 89.31 92 HIS A N 1
ATOM 710 C CA . HIS A 1 92 ? -6.687 -3.025 -12.333 1.00 89.31 92 HI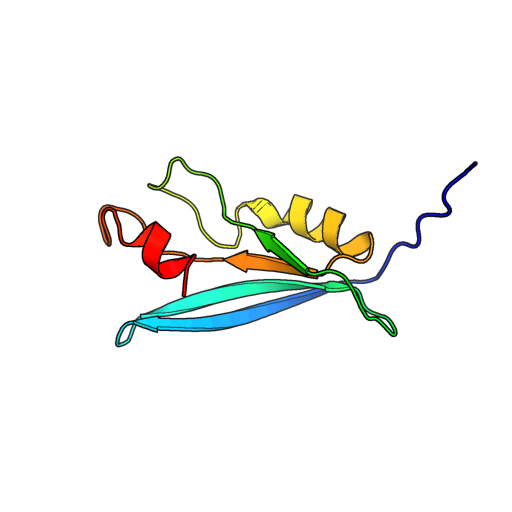S A CA 1
ATOM 711 C C . HIS A 1 92 ? -6.888 -4.509 -12.688 1.00 89.31 92 HIS A C 1
ATOM 713 O O . HIS A 1 92 ? -7.005 -4.871 -13.865 1.00 89.31 92 HIS A O 1
ATOM 719 N N . TYR A 1 93 ? -6.899 -5.358 -11.659 1.00 72.12 93 TYR A N 1
ATOM 720 C CA . TYR A 1 93 ? -7.148 -6.797 -11.785 1.00 72.12 93 TYR A CA 1
ATOM 721 C C . TYR A 1 93 ? -8.610 -7.159 -11.506 1.00 72.12 93 TYR A C 1
ATOM 723 O O . TYR A 1 93 ? -9.169 -6.638 -10.512 1.00 72.12 93 TYR A O 1
#

Foldseek 3Di:
DDDPQQFFDWDWDKDFDDDDPPDTKIKIKTAGDDDDDAAEDEDEDDDPQADDANCRCPVVQNVVNRRRYIYIRIGFDGPPVDHPPRRVVRVVD

Nearest PDB structures (foldseek):
  6k1t-assembly1_A  TM=8.460E-01  e=2.629E-04  Francisella philomiragia subsp. philomiragia ATCC 25015
  5mif-assembly2_B  TM=7.540E-01  e=4.342E-03  Tuber melanosporum Mel28
  3h04-assembly1_A  TM=8.408E-01  e=2.062E-02  Staphylococcus aureus subsp. aureus Mu50
  5mii-assembly2_D  TM=6.696E-01  e=9.762E-03  Tuber melanosporum Mel28
  5mif-assembly2_D  TM=6.647E-01  e=8.097E-03  Tuber melanosporum Mel28

Organism: NCBI:txid408172

pLDDT: mean 93.82, std 9.75, range [45.53, 98.81]

Mean predicted aligned error: 3.81 Å

Solvent-accessible surface area (backbone atoms only — not comparable to full-atom values): 5402 Å² total; per-residue (Å²): 132,86,79,82,80,64,75,36,59,67,47,78,50,78,42,79,78,51,68,61,86,92,47,71,33,43,27,33,37,25,36,40,60,76,90,66,93,57,58,78,44,80,42,77,59,64,54,89,76,51,46,76,40,42,66,74,51,50,69,61,40,50,57,50,8,21,64,49,28,28,29,37,21,36,37,56,53,33,39,89,87,30,49,88,66,42,36,58,51,59,74,66,116

InterPro domains:
  IPR029058 Alpha/Beta hydrolase fold [G3DSA:3.40.50.1820] (1-92)
  IPR029058 Alpha/Beta hydrolase fold [SSF53474] (9-91)
  IPR049492 BD-FAE-like domain [PF20434] (33-92)

Radius of gyration: 14.94 Å; Cα contacts (8 Å, |Δi|>4): 169; chains: 1; bounding box: 33×38×37 Å